Protein AF-A0A924H069-F1 (afdb_monomer_lite)

pLDDT: mean 75.67, std 11.96, range [50.72, 86.69]

Foldseek 3Di:
DVVVCVVDVDPPVRVVVVVVVLCVVQVHDDPVVSVVSCVVVVVD

Structure (mmCIF, N/CA/C/O backbone):
data_AF-A0A924H069-F1
#
_entry.id   AF-A0A924H069-F1
#
loop_
_atom_site.group_PDB
_atom_site.id
_atom_site.type_symbol
_atom_site.label_atom_id
_atom_site.label_alt_id
_atom_site.label_comp_id
_atom_site.label_asym_id
_atom_site.label_entity_id
_atom_site.label_seq_id
_atom_site.pdbx_PDB_ins_code
_atom_site.Cartn_x
_atom_site.Cartn_y
_atom_si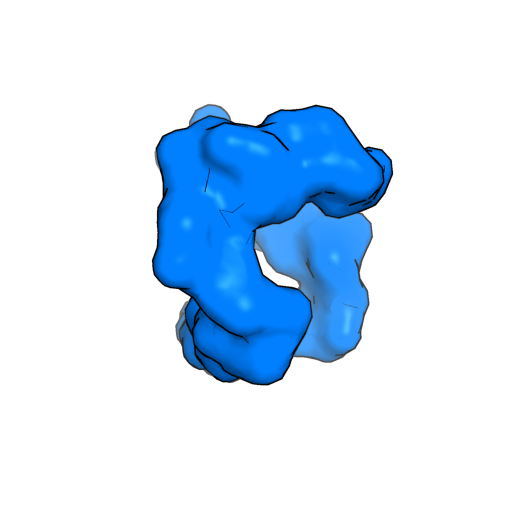te.Cartn_z
_atom_site.occupancy
_atom_site.B_iso_or_equiv
_atom_site.auth_seq_id
_atom_site.auth_comp_id
_atom_site.auth_asym_id
_atom_site.auth_atom_id
_atom_site.pdbx_PDB_model_num
ATOM 1 N N . ASN A 1 1 ? -1.210 11.410 7.045 1.00 50.72 1 ASN A N 1
ATOM 2 C CA . ASN A 1 1 ? -1.552 10.005 7.399 1.00 50.72 1 ASN A CA 1
ATOM 3 C C . ASN A 1 1 ? -2.731 9.880 8.365 1.00 50.72 1 ASN A C 1
ATOM 5 O O . ASN A 1 1 ? -3.382 8.849 8.307 1.00 50.72 1 ASN A O 1
ATOM 9 N N . GLN A 1 2 ? -3.029 10.869 9.221 1.00 50.78 2 GLN A N 1
ATOM 10 C CA . GLN A 1 2 ? -4.211 10.821 10.103 1.00 50.78 2 GLN A CA 1
ATOM 11 C C . GLN A 1 2 ? -5.545 11.069 9.375 1.00 50.78 2 GLN A C 1
ATOM 13 O O . GLN A 1 2 ? -6.547 10.482 9.758 1.00 50.78 2 GLN A O 1
ATOM 18 N N . GLU A 1 3 ? -5.558 11.854 8.294 1.00 55.41 3 GLU A N 1
ATOM 19 C CA . GLU A 1 3 ? -6.804 12.246 7.605 1.00 55.41 3 GLU A CA 1
ATOM 20 C C . GLU A 1 3 ? -7.504 11.085 6.874 1.00 55.41 3 GLU A C 1
ATOM 22 O O . GLU A 1 3 ? -8.725 10.989 6.901 1.00 55.41 3 GLU A O 1
ATOM 27 N N . ILE A 1 4 ? -6.754 10.131 6.307 1.00 55.69 4 ILE A N 1
ATOM 28 C CA . ILE A 1 4 ? -7.333 8.941 5.645 1.00 55.69 4 ILE A CA 1
ATOM 29 C C . ILE A 1 4 ? -7.941 7.971 6.678 1.00 55.69 4 ILE A C 1
ATOM 31 O O . ILE A 1 4 ? -8.912 7.280 6.389 1.00 55.69 4 ILE A O 1
ATOM 35 N N . GLY A 1 5 ? -7.406 7.946 7.905 1.00 52.81 5 GLY A N 1
ATOM 36 C CA . GLY A 1 5 ? -7.893 7.073 8.978 1.00 52.81 5 GLY A CA 1
ATOM 37 C C . GLY A 1 5 ? -9.237 7.497 9.578 1.00 52.81 5 GLY A C 1
ATOM 38 O O . GLY A 1 5 ? -9.863 6.690 10.252 1.00 52.81 5 GLY A O 1
ATOM 39 N N . GLN A 1 6 ? -9.695 8.732 9.341 1.00 53.62 6 GLN A N 1
ATOM 40 C CA . GLN A 1 6 ? -11.001 9.202 9.819 1.00 53.62 6 GLN A CA 1
ATOM 41 C C . GLN A 1 6 ? -12.156 8.889 8.854 1.00 53.62 6 GLN A C 1
ATOM 43 O O . GLN A 1 6 ? -13.301 8.849 9.293 1.00 53.62 6 GLN A O 1
ATOM 48 N N . GLN A 1 7 ? -11.886 8.642 7.565 1.00 55.25 7 GLN A N 1
ATOM 49 C CA . GLN A 1 7 ? -12.940 8.364 6.574 1.00 55.25 7 GLN A CA 1
ATOM 50 C C . GLN A 1 7 ? -13.329 6.889 6.466 1.00 55.25 7 GLN A C 1
ATOM 52 O O . GLN A 1 7 ? -14.392 6.567 5.942 1.00 55.25 7 GLN A O 1
ATOM 57 N N . VAL A 1 8 ? -12.499 5.985 6.976 1.00 57.50 8 VAL A N 1
ATOM 58 C CA . VAL A 1 8 ? -12.780 4.553 6.976 1.00 57.50 8 VAL A CA 1
ATOM 59 C C . VAL A 1 8 ? -12.635 4.098 8.413 1.00 57.50 8 VAL A C 1
ATOM 61 O O . VAL A 1 8 ? -11.568 4.258 8.994 1.00 57.50 8 VAL A O 1
ATOM 64 N N . PHE A 1 9 ? -13.703 3.557 8.994 1.00 55.97 9 PHE A N 1
ATOM 65 C CA . PHE A 1 9 ? -13.773 2.985 10.348 1.00 55.97 9 PHE A CA 1
ATOM 66 C C . PHE A 1 9 ? -12.896 1.713 10.486 1.00 55.97 9 PHE A C 1
ATOM 68 O O . PHE A 1 9 ? -13.306 0.691 11.029 1.00 55.97 9 PHE A O 1
ATOM 75 N N . LEU A 1 10 ? -11.688 1.736 9.925 1.00 61.47 10 LEU A N 1
ATOM 76 C CA . LEU A 1 10 ? -10.751 0.633 9.835 1.00 61.47 10 LEU A CA 1
ATOM 77 C C . LEU A 1 10 ? -9.606 0.896 10.803 1.00 61.47 10 LEU A C 1
ATOM 79 O O . LEU A 1 10 ? -8.967 1.948 10.779 1.00 61.47 10 LEU A O 1
ATOM 83 N N . SER A 1 11 ? -9.331 -0.084 11.658 1.00 73.88 11 SER A N 1
ATOM 84 C CA . SER A 1 11 ? -8.185 -0.033 12.554 1.00 73.88 11 SER A CA 1
ATOM 85 C C . SER A 1 11 ? -6.883 0.138 11.763 1.00 73.88 11 SER A C 1
ATOM 87 O O . SER A 1 11 ? -6.745 -0.307 10.619 1.00 73.88 11 SER A O 1
ATOM 89 N N . LEU A 1 12 ? -5.873 0.730 12.407 1.00 74.56 12 LEU A N 1
ATOM 90 C CA . LEU A 1 12 ? -4.533 0.880 11.831 1.00 74.56 12 LEU A CA 1
ATOM 91 C C . LEU A 1 12 ? -3.962 -0.466 11.336 1.00 74.56 12 LEU A C 1
ATOM 93 O O . LEU A 1 12 ? -3.224 -0.506 10.352 1.00 74.56 12 LEU A O 1
ATOM 97 N N . SER A 1 13 ? -4.319 -1.570 12.000 1.00 77.81 13 SER A N 1
ATOM 98 C CA . SER A 1 13 ? -3.966 -2.932 11.589 1.00 77.81 13 SER A CA 1
ATOM 99 C C . SER A 1 13 ? -4.598 -3.331 10.254 1.00 77.81 13 SER A C 1
ATOM 101 O O . SER A 1 13 ? -3.897 -3.882 9.408 1.00 77.81 13 SER A O 1
ATOM 103 N N . THR A 1 14 ? -5.866 -2.996 10.012 1.00 78.25 14 THR A N 1
ATOM 104 C CA . THR A 1 14 ? -6.548 -3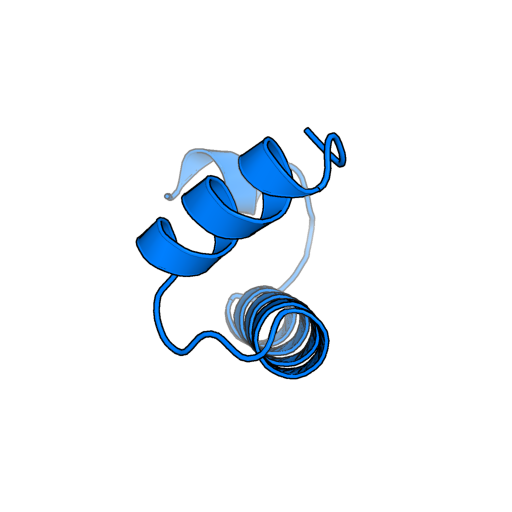.298 8.745 1.00 78.25 14 THR A CA 1
ATOM 105 C C . THR A 1 14 ? -5.967 -2.489 7.588 1.00 78.25 14 THR A C 1
ATOM 107 O O . THR A 1 14 ? -5.722 -3.029 6.512 1.00 78.25 14 THR A O 1
ATOM 110 N N . VAL A 1 15 ? -5.629 -1.217 7.819 1.00 78.75 15 VAL A N 1
ATOM 111 C CA . VAL A 1 15 ? -4.932 -0.392 6.816 1.00 78.75 15 VAL A CA 1
ATOM 112 C C . VAL A 1 15 ? -3.552 -0.968 6.480 1.00 78.75 15 VAL A C 1
ATOM 114 O O . VAL A 1 15 ? -3.176 -1.030 5.309 1.00 78.75 15 VAL A O 1
ATOM 117 N N . LYS A 1 16 ? -2.794 -1.431 7.484 1.00 81.50 16 LYS A N 1
ATOM 118 C CA . LYS A 1 16 ? -1.505 -2.105 7.257 1.00 81.50 16 LYS A CA 1
ATOM 119 C C . LYS A 1 16 ? -1.669 -3.386 6.445 1.00 81.50 16 LYS A C 1
ATOM 121 O O . LYS A 1 16 ? -0.901 -3.594 5.514 1.00 81.50 16 LYS A O 1
ATOM 126 N N . TRP A 1 17 ? -2.680 -4.195 6.754 1.00 84.25 17 TRP A N 1
ATOM 127 C CA . TRP A 1 17 ? -2.963 -5.429 6.026 1.00 84.25 17 TRP A CA 1
ATOM 128 C C . TRP A 1 17 ? -3.296 -5.165 4.551 1.00 84.25 17 TRP A C 1
ATOM 130 O O . TRP A 1 17 ? -2.760 -5.829 3.667 1.00 84.25 17 TRP A O 1
ATOM 140 N N . HIS A 1 18 ? -4.113 -4.151 4.251 1.00 81.69 18 HIS A N 1
ATOM 141 C CA . HIS A 1 18 ? -4.396 -3.773 2.864 1.00 81.69 18 HIS A CA 1
ATOM 142 C C . HIS A 1 18 ? -3.153 -3.272 2.125 1.00 81.69 18 HIS A C 1
ATOM 144 O O . HIS A 1 18 ? -2.920 -3.686 0.993 1.00 81.69 18 HIS A O 1
ATOM 150 N N . ASN A 1 19 ? -2.331 -2.437 2.767 1.00 82.19 19 ASN A N 1
ATOM 151 C CA . ASN A 1 19 ? -1.079 -1.977 2.166 1.00 82.19 19 ASN A CA 1
ATOM 152 C C . ASN A 1 19 ? -0.127 -3.142 1.884 1.00 82.19 19 ASN A C 1
ATOM 154 O O . ASN A 1 19 ? 0.427 -3.192 0.796 1.00 82.19 19 ASN A O 1
ATOM 158 N N . GLN A 1 20 ? 0.008 -4.093 2.813 1.00 83.94 20 GLN A N 1
ATOM 159 C CA . GLN A 1 20 ? 0.827 -5.293 2.624 1.00 83.94 20 GLN A CA 1
ATOM 160 C C . GLN A 1 20 ? 0.358 -6.094 1.403 1.00 83.94 20 GLN A C 1
ATOM 162 O O . GLN A 1 20 ? 1.153 -6.388 0.525 1.00 83.94 20 GLN A O 1
ATOM 167 N N . ASN A 1 21 ? -0.948 -6.347 1.276 1.00 85.69 21 ASN A N 1
ATOM 168 C CA . ASN A 1 21 ? -1.485 -7.060 0.113 1.00 85.69 21 ASN A CA 1
ATOM 169 C C . ASN A 1 21 ? -1.273 -6.310 -1.209 1.00 85.69 21 ASN A C 1
ATOM 171 O O . ASN A 1 21 ? -1.084 -6.933 -2.249 1.00 85.69 21 ASN A O 1
ATOM 175 N N . ILE A 1 22 ? -1.363 -4.978 -1.202 1.00 82.94 22 ILE A N 1
ATOM 176 C CA . ILE A 1 22 ? -1.100 -4.162 -2.394 1.00 82.94 22 ILE A CA 1
ATOM 177 C C . ILE A 1 22 ? 0.387 -4.224 -2.752 1.00 82.94 22 ILE A C 1
ATOM 179 O O . ILE A 1 22 ? 0.727 -4.338 -3.925 1.00 82.94 22 ILE A O 1
ATOM 183 N N . PHE A 1 23 ? 1.260 -4.179 -1.750 1.00 85.12 23 PHE A N 1
ATOM 184 C CA . PHE A 1 23 ? 2.706 -4.281 -1.907 1.00 85.12 23 PHE A CA 1
ATOM 185 C C . PHE A 1 23 ? 3.121 -5.643 -2.457 1.00 85.12 23 PHE A C 1
ATOM 187 O O . PHE A 1 23 ? 3.849 -5.685 -3.442 1.00 85.12 23 PHE A O 1
ATOM 194 N N . ASP A 1 24 ? 2.555 -6.726 -1.928 1.00 85.38 24 ASP A N 1
ATOM 195 C CA . ASP A 1 24 ? 2.795 -8.084 -2.421 1.00 85.38 24 ASP A CA 1
ATOM 196 C C . ASP A 1 24 ? 2.315 -8.250 -3.874 1.00 85.38 24 ASP A C 1
ATOM 198 O O . AS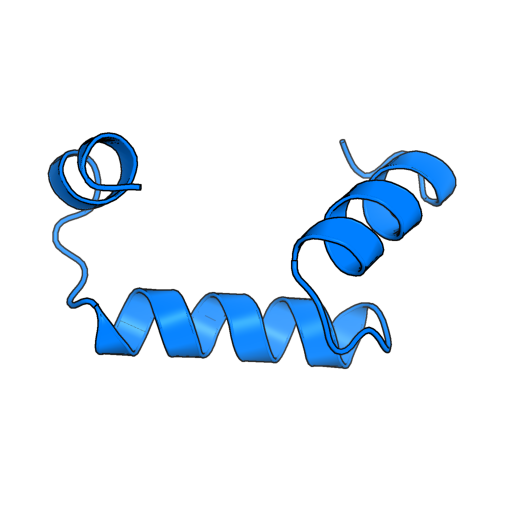P A 1 24 ? 2.972 -8.894 -4.684 1.00 85.38 24 ASP A O 1
ATOM 202 N N . LYS A 1 25 ? 1.189 -7.625 -4.247 1.00 84.44 25 LYS A N 1
ATOM 203 C CA . LYS A 1 25 ? 0.676 -7.654 -5.631 1.00 84.44 25 LYS A CA 1
ATOM 204 C C . LYS A 1 25 ? 1.498 -6.822 -6.611 1.00 84.44 25 LYS A C 1
ATOM 206 O O . LYS A 1 25 ? 1.484 -7.111 -7.804 1.00 84.44 25 LYS A O 1
ATOM 211 N N . LEU A 1 26 ? 2.141 -5.764 -6.128 1.00 80.19 26 LEU A N 1
ATOM 212 C CA . LEU A 1 26 ? 2.970 -4.871 -6.935 1.00 80.19 26 LEU A CA 1
ATOM 213 C C . LEU A 1 26 ? 4.461 -5.245 -6.884 1.00 80.19 26 LEU A C 1
ATOM 215 O O . LEU A 1 26 ? 5.239 -4.614 -7.596 1.00 80.19 26 LEU A O 1
ATOM 219 N N . ASP A 1 27 ? 4.830 -6.258 -6.090 1.00 84.38 27 ASP A N 1
ATOM 220 C CA . ASP A 1 27 ? 6.203 -6.699 -5.799 1.00 84.38 27 ASP A CA 1
ATOM 221 C C . ASP A 1 27 ? 7.113 -5.553 -5.310 1.00 84.38 27 ASP A C 1
ATOM 223 O O . ASP A 1 27 ? 8.217 -5.321 -5.799 1.00 84.38 27 ASP A O 1
ATOM 227 N N . VAL A 1 28 ? 6.607 -4.766 -4.357 1.00 83.50 28 VAL A N 1
ATOM 228 C CA . VAL A 1 28 ? 7.273 -3.571 -3.803 1.00 83.50 28 VAL A CA 1
ATOM 229 C C . VAL A 1 28 ? 7.310 -3.631 -2.284 1.00 83.50 28 VAL A C 1
ATOM 231 O O . VAL A 1 28 ? 6.423 -4.200 -1.664 1.00 83.50 28 VAL A O 1
ATOM 234 N N . GLN A 1 29 ? 8.298 -2.999 -1.645 1.00 81.06 29 GLN A N 1
ATOM 235 C CA . GLN A 1 29 ? 8.411 -3.014 -0.175 1.00 81.06 29 GLN A CA 1
ATOM 236 C C . GLN A 1 29 ? 8.046 -1.676 0.469 1.00 81.06 29 GLN A C 1
ATOM 238 O O . GLN A 1 29 ? 7.824 -1.592 1.681 1.00 81.06 29 GLN A O 1
ATOM 243 N N . ARG A 1 30 ? 7.994 -0.603 -0.326 1.00 82.38 30 ARG A N 1
ATOM 244 C CA . ARG A 1 30 ? 7.752 0.755 0.167 1.00 82.38 30 ARG A CA 1
ATOM 245 C C . ARG A 1 30 ? 6.532 1.373 -0.490 1.00 82.38 30 ARG A C 1
ATOM 247 O O . ARG A 1 30 ? 6.303 1.242 -1.686 1.00 82.38 30 ARG A O 1
ATOM 254 N N . ARG A 1 31 ? 5.804 2.186 0.279 1.00 81.06 31 ARG A N 1
ATOM 255 C CA . ARG A 1 31 ? 4.658 2.959 -0.229 1.00 81.06 31 ARG A CA 1
ATOM 256 C C . ARG A 1 31 ? 5.029 3.832 -1.431 1.00 81.06 31 ARG A C 1
ATOM 258 O O . ARG A 1 31 ? 4.236 3.962 -2.353 1.00 81.06 31 ARG A O 1
ATOM 265 N N . THR A 1 32 ? 6.217 4.429 -1.421 1.00 85.50 32 THR A N 1
ATOM 266 C CA . THR A 1 32 ? 6.692 5.285 -2.515 1.00 85.50 32 THR A CA 1
ATOM 267 C C . THR A 1 32 ? 6.925 4.487 -3.798 1.00 85.50 32 THR A C 1
ATOM 269 O O . THR A 1 32 ? 6.546 4.947 -4.870 1.00 85.50 32 THR A O 1
ATOM 272 N N . GLU A 1 33 ? 7.474 3.275 -3.679 1.00 83.62 33 GLU A N 1
ATOM 273 C CA . GLU A 1 33 ? 7.645 2.339 -4.798 1.00 83.62 33 GLU A CA 1
ATOM 274 C C . GLU A 1 33 ? 6.289 1.870 -5.324 1.00 83.62 33 GLU A C 1
ATOM 276 O O . GLU A 1 33 ? 6.074 1.883 -6.527 1.00 83.62 33 GLU A O 1
ATOM 281 N N . ALA A 1 34 ? 5.334 1.559 -4.441 1.00 83.75 34 ALA A N 1
ATOM 282 C CA . ALA A 1 34 ? 3.977 1.190 -4.840 1.00 83.75 34 ALA A CA 1
ATOM 283 C C . ALA A 1 34 ? 3.279 2.288 -5.652 1.00 83.75 34 ALA A C 1
ATOM 285 O O . ALA A 1 34 ? 2.615 1.993 -6.639 1.00 83.75 34 ALA A O 1
ATOM 286 N N . VAL A 1 35 ? 3.453 3.559 -5.272 1.00 84.50 35 VAL A N 1
ATOM 287 C CA . VAL A 1 35 ? 2.899 4.698 -6.023 1.00 84.50 35 VAL A CA 1
ATOM 288 C C . VAL A 1 35 ? 3.598 4.869 -7.372 1.00 84.50 35 VAL A C 1
ATOM 290 O O . VAL A 1 35 ? 2.927 5.135 -8.367 1.00 84.50 35 VAL A O 1
ATOM 293 N N . ALA A 1 36 ? 4.924 4.709 -7.430 1.00 86.69 36 ALA A N 1
ATOM 294 C CA . ALA A 1 36 ? 5.662 4.745 -8.692 1.00 86.69 36 ALA A CA 1
ATOM 295 C C . ALA A 1 36 ? 5.219 3.607 -9.627 1.00 86.69 36 ALA A C 1
ATOM 297 O O . ALA A 1 36 ? 4.864 3.859 -10.775 1.00 86.69 36 ALA A O 1
ATOM 298 N N . ARG A 1 37 ? 5.120 2.381 -9.103 1.00 83.38 37 ARG A N 1
ATOM 299 C CA . ARG A 1 37 ? 4.709 1.193 -9.853 1.00 83.38 37 ARG A CA 1
ATOM 300 C C . ARG A 1 37 ? 3.260 1.269 -10.322 1.00 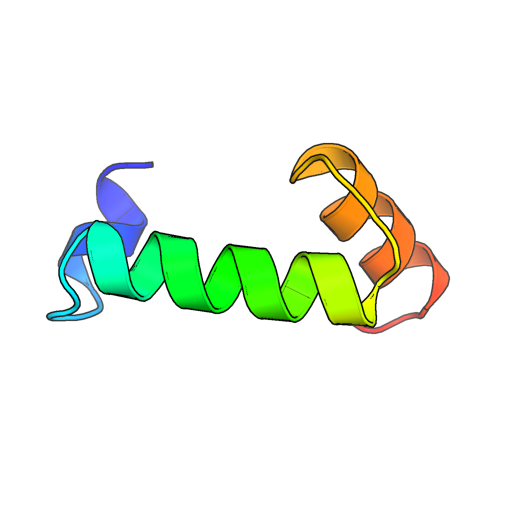83.38 37 ARG A C 1
ATOM 302 O O . ARG A 1 37 ? 2.966 0.932 -11.460 1.00 83.38 37 ARG A O 1
ATOM 309 N N . ALA A 1 38 ? 2.351 1.763 -9.484 1.00 83.94 38 ALA A N 1
ATOM 310 C CA . ALA A 1 38 ? 0.958 1.969 -9.870 1.00 83.94 38 ALA A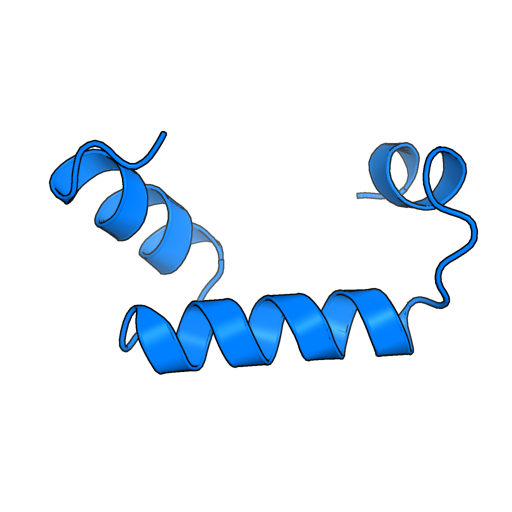 CA 1
ATOM 311 C C . ALA A 1 38 ? 0.809 3.034 -10.972 1.00 83.94 38 ALA A C 1
ATOM 313 O O . ALA A 1 38 ? -0.035 2.870 -11.849 1.00 83.94 38 ALA A O 1
ATOM 314 N N . ARG A 1 39 ? 1.655 4.075 -10.987 1.00 83.94 39 ARG A N 1
ATOM 315 C CA . ARG A 1 39 ? 1.712 5.043 -12.098 1.00 83.94 39 ARG A CA 1
ATOM 316 C C . ARG A 1 39 ? 2.261 4.428 -13.383 1.00 83.94 39 ARG A C 1
ATOM 318 O O . ARG A 1 39 ? 1.688 4.655 -14.437 1.00 83.94 39 ARG A O 1
ATOM 325 N N . GLU A 1 40 ? 3.327 3.632 -13.305 1.00 85.81 40 GLU A N 1
ATOM 326 C CA . GLU A 1 40 ? 3.867 2.910 -14.471 1.00 85.81 40 GLU A CA 1
ATOM 327 C C . GLU A 1 40 ? 2.845 1.946 -15.087 1.00 85.81 40 GLU A C 1
ATOM 329 O O . GLU A 1 40 ? 2.812 1.760 -16.300 1.00 85.81 40 GLU A O 1
ATOM 334 N N . LEU A 1 41 ? 2.003 1.342 -14.247 1.00 83.44 41 LEU A N 1
ATOM 335 C CA . LEU A 1 41 ? 0.949 0.421 -14.662 1.00 83.44 41 LEU A CA 1
ATOM 336 C C . LEU A 1 41 ? -0.362 1.128 -15.061 1.00 83.44 41 LEU A C 1
ATOM 338 O O . LEU A 1 41 ? -1.326 0.437 -15.379 1.00 83.44 41 LEU A O 1
ATOM 342 N N . ASN A 1 42 ? -0.421 2.470 -15.054 1.00 82.25 42 ASN A N 1
ATOM 343 C CA . ASN A 1 42 ? -1.644 3.262 -15.284 1.00 82.25 42 ASN A CA 1
ATOM 344 C C . ASN A 1 42 ? -2.833 2.847 -14.385 1.00 82.25 42 ASN A C 1
ATOM 346 O O . ASN A 1 42 ? -3.989 2.861 -14.801 1.00 82.25 42 AS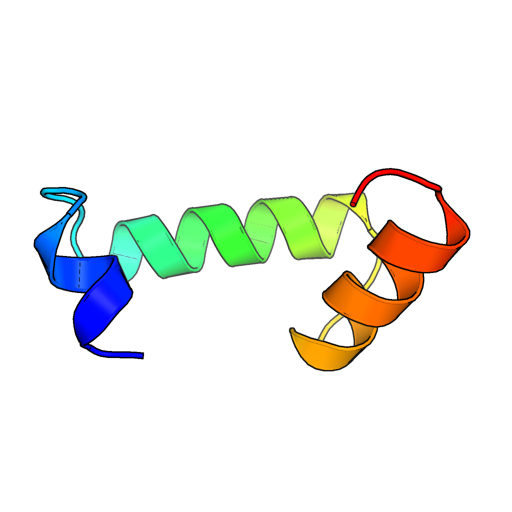N A O 1
ATOM 350 N N . LEU A 1 43 ? -2.552 2.460 -13.138 1.00 75.56 43 LEU A N 1
ATOM 351 C CA . LEU A 1 43 ? -3.552 2.077 -12.130 1.00 75.56 43 LEU A CA 1
ATOM 352 C C . LEU A 1 43 ? -3.939 3.242 -11.196 1.00 75.56 43 LEU A C 1
ATOM 354 O O . LEU A 1 43 ? -4.664 3.026 -10.223 1.00 75.56 43 LEU A O 1
ATOM 358 N N . LEU A 1 44 ? -3.425 4.447 -11.464 1.00 65.12 44 LEU A N 1
ATOM 359 C CA . LEU A 1 44 ? -3.603 5.682 -10.692 1.00 65.12 44 LEU A CA 1
ATOM 360 C C . LEU A 1 44 ? -3.998 6.848 -11.596 1.00 65.12 44 LEU A C 1
ATOM 362 O O . LEU A 1 44 ? -3.417 6.939 -12.699 1.00 65.12 44 LEU A O 1
#

Secondary structure (DSSP, 8-state):
-HHHHHHS---HHHHHHHHHHHHHHHT-SSHHHHHHHHHHTT--

Sequence (44 aa):
NQEIGQQVFLSLSTVKWHNQNIFDKLDVQRRTEAVARARELNLL

Radius of gyration: 11.42 Å; chains: 1; bounding box: 22×20×28 Å